Protein AF-A0A9X4M656-F1 (afdb_monomer_lite)

pLDDT: mean 87.7, std 10.56, range [46.5, 98.44]

Secondary structure (DSSP, 8-state):
-HHHHHHHHHHHHHHHHHHHHHHHHHT--TTS-SSHHHHHHHHHHHHHHH--SSS--HHHHHHHHHHHHHHHHHHHHHHHHHHHHHHHHHHHHHHHHHTT-

Organism: NCBI:txid2710754

Structure (mmCIF, N/CA/C/O backbone):
data_AF-A0A9X4M656-F1
#
_entry.id   AF-A0A9X4M656-F1
#
loop_
_atom_site.group_PDB
_atom_site.id
_atom_site.type_symbol
_atom_site.label_atom_id
_atom_site.label_alt_id
_atom_site.label_comp_id
_atom_site.label_asym_id
_atom_site.label_entity_id
_atom_site.label_seq_id
_atom_site.pdbx_PDB_ins_code
_atom_site.Cartn_x
_atom_site.Cartn_y
_atom_site.Cartn_z
_atom_site.occupancy
_atom_site.B_iso_or_equiv
_atom_site.auth_seq_id
_atom_site.auth_comp_id
_atom_site.auth_asym_id
_atom_site.auth_atom_id
_atom_site.pdbx_PDB_model_num
ATOM 1 N N . MET A 1 1 ? 18.733 -4.676 -13.528 1.00 80.88 1 MET A N 1
ATOM 2 C CA . MET A 1 1 ? 18.753 -3.848 -12.300 1.00 80.88 1 MET A CA 1
ATOM 3 C C . MET A 1 1 ? 17.477 -3.018 -12.141 1.00 80.88 1 MET A C 1
ATOM 5 O O . MET A 1 1 ? 16.755 -3.276 -11.193 1.00 80.88 1 MET A O 1
ATOM 9 N N . ALA A 1 2 ? 17.136 -2.107 -13.066 1.00 89.94 2 ALA A N 1
ATOM 10 C CA . ALA A 1 2 ? 15.936 -1.256 -12.956 1.00 89.94 2 ALA A CA 1
ATOM 11 C C . ALA A 1 2 ? 14.627 -2.041 -12.724 1.00 89.94 2 ALA A C 1
ATOM 13 O O . ALA A 1 2 ? 13.881 -1.733 -11.800 1.00 89.94 2 ALA A O 1
ATOM 14 N N . LYS A 1 3 ? 14.416 -3.133 -13.475 1.00 91.12 3 LYS A N 1
ATOM 15 C CA . LYS A 1 3 ? 13.286 -4.054 -13.265 1.00 91.12 3 LYS A CA 1
ATOM 16 C C . LYS A 1 3 ? 13.220 -4.604 -11.833 1.00 91.12 3 LYS A C 1
ATOM 18 O O . LYS A 1 3 ? 12.176 -4.539 -11.209 1.00 91.12 3 LYS A O 1
ATOM 23 N N . GLN A 1 4 ? 14.342 -5.077 -11.289 1.00 93.75 4 GLN A N 1
ATOM 24 C CA . GLN A 1 4 ? 14.393 -5.625 -9.927 1.00 93.75 4 GLN A CA 1
ATOM 25 C C . GLN A 1 4 ? 14.083 -4.563 -8.863 1.00 93.75 4 GLN A C 1
ATOM 27 O O . GLN A 1 4 ? 13.494 -4.886 -7.837 1.00 93.75 4 GLN A O 1
ATOM 32 N N . CYS A 1 5 ? 14.476 -3.305 -9.087 1.00 95.81 5 CYS A N 1
ATOM 33 C CA . CYS A 1 5 ? 14.107 -2.208 -8.194 1.00 95.81 5 CYS A CA 1
ATOM 34 C C . CYS A 1 5 ? 12.600 -1.923 -8.249 1.00 95.81 5 CYS A C 1
ATOM 36 O O . CYS A 1 5 ? 11.987 -1.798 -7.194 1.00 95.81 5 CYS A O 1
ATOM 38 N N . ALA A 1 6 ? 12.000 -1.898 -9.445 1.00 96.50 6 ALA A N 1
ATOM 39 C CA . ALA A 1 6 ? 10.552 -1.757 -9.602 1.00 96.50 6 ALA A CA 1
ATOM 40 C C . ALA A 1 6 ? 9.789 -2.912 -8.927 1.00 96.50 6 ALA A C 1
ATOM 42 O O . ALA A 1 6 ? 8.887 -2.660 -8.134 1.00 96.50 6 ALA A O 1
ATOM 43 N N . ASP A 1 7 ? 10.224 -4.160 -9.138 1.00 96.94 7 ASP A N 1
ATOM 44 C CA . ASP A 1 7 ? 9.617 -5.344 -8.516 1.00 96.94 7 ASP A CA 1
ATOM 45 C C . ASP A 1 7 ? 9.690 -5.273 -6.970 1.00 96.94 7 ASP A C 1
ATOM 47 O O . ASP A 1 7 ? 8.762 -5.674 -6.266 1.00 96.94 7 ASP A O 1
ATOM 51 N N . ARG A 1 8 ? 10.779 -4.722 -6.409 1.00 97.69 8 ARG A N 1
ATOM 52 C CA . ARG A 1 8 ? 10.911 -4.492 -4.958 1.00 97.69 8 ARG A CA 1
ATOM 53 C C . ARG A 1 8 ? 10.007 -3.371 -4.448 1.00 97.69 8 ARG A C 1
ATOM 55 O O . ARG A 1 8 ? 9.485 -3.497 -3.341 1.00 97.69 8 ARG A O 1
ATOM 62 N N . CYS A 1 9 ? 9.824 -2.297 -5.217 1.00 98.12 9 CYS A N 1
ATOM 63 C CA . CYS A 1 9 ? 8.857 -1.248 -4.890 1.00 98.12 9 CYS A CA 1
ATOM 64 C C . CYS A 1 9 ? 7.436 -1.821 -4.835 1.00 98.12 9 CYS A C 1
ATOM 66 O O . CYS A 1 9 ? 6.728 -1.568 -3.864 1.00 98.12 9 CYS A O 1
ATOM 68 N N . ASP A 1 10 ? 7.063 -2.667 -5.798 1.00 98.19 10 ASP A N 1
ATOM 69 C CA . ASP A 1 10 ? 5.753 -3.327 -5.825 1.00 98.19 10 ASP A CA 1
ATOM 70 C C . ASP A 1 10 ? 5.557 -4.242 -4.609 1.00 98.19 10 ASP A C 1
ATOM 72 O O . ASP A 1 10 ? 4.545 -4.152 -3.914 1.00 98.19 10 ASP A O 1
ATOM 76 N N . ALA A 1 11 ? 6.559 -5.063 -4.280 1.00 98.25 11 ALA A N 1
ATOM 77 C CA . ALA A 1 11 ? 6.516 -5.898 -3.080 1.00 98.25 11 ALA A CA 1
ATOM 78 C C . ALA A 1 11 ? 6.369 -5.060 -1.797 1.00 98.25 11 ALA A C 1
ATOM 80 O O . ALA A 1 11 ? 5.603 -5.416 -0.902 1.00 98.25 11 ALA A O 1
ATOM 81 N N . HIS A 1 12 ? 7.066 -3.923 -1.710 1.00 97.81 12 HIS A N 1
ATOM 82 C CA . HIS A 1 12 ? 6.954 -3.034 -0.559 1.00 97.81 12 HIS A CA 1
ATOM 83 C C . HIS A 1 12 ? 5.569 -2.379 -0.457 1.00 97.81 12 HIS A C 1
ATOM 85 O O . HIS A 1 12 ? 5.015 -2.301 0.640 1.00 97.81 12 HIS A O 1
ATOM 91 N N . VAL A 1 13 ? 4.983 -1.961 -1.585 1.00 98.44 13 VAL A N 1
ATOM 92 C CA . VAL A 1 13 ? 3.610 -1.437 -1.649 1.00 98.44 13 VAL A CA 1
ATOM 93 C C . VAL A 1 13 ? 2.609 -2.466 -1.122 1.00 98.44 13 VAL A C 1
ATOM 95 O O . VAL A 1 13 ? 1.718 -2.106 -0.352 1.00 98.44 13 VAL A O 1
ATOM 98 N N . GLU A 1 14 ? 2.762 -3.743 -1.473 1.00 98.44 14 GLU A N 1
ATOM 99 C CA . GLU A 1 14 ? 1.871 -4.794 -0.975 1.00 98.44 14 GLU A CA 1
ATOM 100 C C . GLU A 1 14 ? 1.987 -5.004 0.541 1.00 98.44 14 GLU A C 1
ATOM 102 O O . GLU A 1 14 ? 0.968 -5.159 1.216 1.00 98.44 14 GLU A O 1
ATOM 107 N N . GLU A 1 15 ? 3.190 -4.924 1.115 1.00 98.12 15 GLU A N 1
ATOM 108 C CA . GLU A 1 15 ? 3.353 -4.957 2.575 1.00 98.12 15 GLU A CA 1
ATOM 109 C C . GLU A 1 15 ? 2.708 -3.742 3.259 1.00 98.12 15 GLU A C 1
ATOM 111 O O . GLU A 1 15 ? 2.002 -3.887 4.259 1.00 98.12 15 GLU A O 1
ATOM 116 N N . LEU A 1 16 ? 2.860 -2.542 2.691 1.00 97.94 16 LEU A N 1
ATOM 117 C CA . LEU A 1 16 ? 2.213 -1.338 3.221 1.00 97.94 16 LEU A CA 1
ATOM 118 C C . LEU A 1 16 ? 0.680 -1.431 3.156 1.00 97.94 16 LEU A C 1
ATOM 120 O O . LEU A 1 16 ? 0.004 -1.039 4.106 1.00 97.94 16 LEU A O 1
ATOM 124 N N . LYS A 1 17 ? 0.117 -2.010 2.089 1.00 97.75 17 LYS A N 1
ATOM 125 C CA . LYS A 1 17 ? -1.330 -2.271 1.976 1.00 97.75 17 LYS A CA 1
ATOM 126 C C . LYS A 1 17 ? -1.828 -3.283 3.010 1.00 97.75 17 LYS A C 1
ATOM 128 O O . LYS A 1 17 ? -2.957 -3.162 3.483 1.00 97.75 17 LYS A O 1
ATOM 133 N N . LYS A 1 18 ? -1.021 -4.281 3.387 1.00 97.50 18 LYS A N 1
ATOM 134 C CA . LYS A 1 18 ? -1.376 -5.202 4.484 1.00 97.50 18 LYS A CA 1
ATOM 135 C C . LYS A 1 18 ? -1.462 -4.456 5.814 1.00 97.50 18 LYS A C 1
ATOM 137 O O . LYS A 1 18 ? -2.454 -4.611 6.525 1.00 97.50 18 LYS A O 1
ATOM 142 N N . LEU A 1 19 ? -0.478 -3.606 6.109 1.00 95.19 19 LEU A N 1
ATOM 143 C CA . LEU A 1 19 ? -0.491 -2.756 7.304 1.00 95.19 19 LEU A CA 1
ATOM 144 C C . LEU A 1 19 ? -1.672 -1.777 7.292 1.00 95.19 19 LEU A C 1
ATOM 146 O O . LEU A 1 19 ? -2.300 -1.572 8.325 1.00 95.19 19 LEU A O 1
ATOM 150 N N . GLN A 1 20 ? -2.022 -1.228 6.126 1.00 94.94 20 GLN A N 1
ATOM 151 C CA . GLN A 1 20 ? -3.177 -0.341 5.961 1.00 94.94 20 GLN A CA 1
ATOM 152 C C . GLN A 1 20 ? -4.473 -1.030 6.399 1.00 94.94 20 GLN A C 1
ATOM 154 O O . GLN A 1 20 ? -5.202 -0.495 7.229 1.00 94.94 20 GLN A O 1
ATOM 159 N N . LYS A 1 21 ? -4.712 -2.258 5.929 1.00 94.25 21 LYS A N 1
ATOM 160 C CA . LYS A 1 21 ? -5.884 -3.054 6.329 1.00 94.25 21 LYS A CA 1
ATOM 161 C C . LYS A 1 21 ? -5.902 -3.351 7.829 1.00 94.25 21 LYS A C 1
ATOM 163 O O . LYS A 1 21 ? -6.960 -3.347 8.447 1.00 94.25 21 LYS A O 1
ATOM 168 N N . GLN A 1 22 ? -4.743 -3.608 8.435 1.00 91.81 22 GLN A N 1
ATOM 169 C CA . GLN A 1 22 ? -4.648 -3.816 9.883 1.00 91.81 22 GLN A CA 1
ATOM 170 C C . GLN A 1 22 ? -4.944 -2.529 10.665 1.00 91.81 22 GLN A C 1
ATOM 172 O O . GLN A 1 22 ? -5.644 -2.580 11.673 1.00 91.81 22 GLN A O 1
ATOM 177 N N . ALA A 1 23 ? -4.473 -1.375 10.186 1.00 90.50 23 ALA A N 1
ATOM 178 C CA . ALA A 1 23 ? -4.778 -0.077 10.783 1.00 90.50 23 ALA A CA 1
ATOM 179 C C . ALA A 1 23 ? -6.281 0.244 10.719 1.00 90.50 23 ALA A C 1
ATOM 181 O O . ALA A 1 23 ? -6.852 0.715 11.698 1.00 90.50 23 ALA A O 1
ATOM 182 N N . GLU A 1 24 ? -6.955 -0.094 9.618 1.00 90.12 24 GLU A N 1
ATOM 183 C CA . GLU A 1 24 ? -8.414 0.045 9.504 1.00 90.12 24 GLU A CA 1
ATOM 184 C C . GLU A 1 24 ? -9.165 -0.783 10.559 1.00 90.12 24 GLU A C 1
ATOM 186 O O . GLU A 1 24 ? -10.173 -0.329 11.101 1.00 90.12 24 GLU A O 1
ATOM 191 N N . LEU A 1 25 ? -8.664 -1.977 10.899 1.00 87.50 25 LEU A N 1
ATOM 192 C CA . LEU A 1 25 ? -9.249 -2.811 11.955 1.00 87.50 25 LEU A CA 1
ATOM 193 C C . LEU A 1 25 ? -9.067 -2.202 13.349 1.00 87.50 25 LEU A C 1
ATOM 195 O O . LEU A 1 25 ? -9.977 -2.309 14.166 1.00 87.50 25 LEU A O 1
ATOM 199 N N . LEU A 1 26 ? -7.946 -1.524 13.612 1.00 85.25 26 LEU A N 1
ATOM 200 C CA . LEU A 1 26 ? -7.719 -0.802 14.873 1.00 85.25 26 LEU A CA 1
ATOM 201 C C . LEU A 1 26 ? -8.672 0.392 15.052 1.00 85.25 26 LEU A C 1
ATOM 203 O O . LEU A 1 26 ? -8.888 0.844 16.173 1.00 85.25 26 LEU A O 1
ATOM 207 N N . GLY A 1 27 ? -9.273 0.883 13.964 1.00 82.69 27 GLY A N 1
ATOM 208 C CA . GLY A 1 27 ? -10.347 1.875 14.010 1.00 82.69 27 GLY A CA 1
ATOM 209 C C . GLY A 1 27 ? -11.672 1.350 14.573 1.00 82.69 27 GLY A C 1
ATOM 210 O O . GLY A 1 27 ? -12.562 2.147 14.878 1.00 82.69 27 GLY A O 1
ATOM 211 N N . ARG A 1 28 ? -11.830 0.027 14.713 1.00 83.31 28 ARG A N 1
ATOM 212 C CA . ARG A 1 28 ? -13.047 -0.592 15.246 1.00 83.31 28 ARG A CA 1
ATOM 213 C C . ARG A 1 28 ? -12.993 -0.644 16.769 1.00 83.31 28 ARG A C 1
ATOM 215 O O . ARG A 1 28 ? -12.118 -1.273 17.354 1.00 83.31 28 ARG A O 1
ATOM 222 N N . THR A 1 29 ? -13.945 0.017 17.419 1.00 78.44 29 THR A N 1
ATOM 223 C CA . THR A 1 29 ? -13.997 0.145 18.884 1.00 78.44 29 THR A CA 1
ATOM 224 C C . THR A 1 29 ? -14.865 -0.916 19.565 1.00 78.44 29 THR A C 1
ATOM 226 O O . THR A 1 29 ? -14.843 -1.032 20.788 1.00 78.44 29 THR A O 1
ATOM 229 N N . ASP A 1 30 ? -15.603 -1.714 18.793 1.00 77.69 30 ASP A N 1
ATOM 230 C CA . ASP A 1 30 ? -16.542 -2.743 19.258 1.00 77.69 30 ASP A CA 1
ATOM 231 C C . ASP A 1 30 ? -15.860 -3.954 19.923 1.00 77.69 30 ASP A C 1
ATOM 233 O O . ASP A 1 30 ? -16.470 -4.623 20.756 1.00 77.69 30 ASP A O 1
ATOM 237 N N . GLY A 1 31 ? -14.584 -4.209 19.620 1.00 80.19 31 GLY A N 1
ATOM 238 C CA . GLY A 1 31 ? -13.824 -5.348 20.151 1.00 80.19 31 GLY A CA 1
ATOM 239 C C . GLY A 1 31 ? -13.196 -5.165 21.540 1.00 80.19 31 GLY A C 1
ATOM 240 O O . GLY A 1 31 ? -12.661 -6.129 22.083 1.00 80.19 31 GLY A O 1
ATOM 241 N N . TYR A 1 32 ? -13.227 -3.964 22.129 1.00 83.50 32 TYR A N 1
ATOM 242 C CA . TYR A 1 32 ? -12.495 -3.681 23.376 1.00 83.50 32 TYR A CA 1
ATOM 243 C C . TYR A 1 32 ? -13.264 -4.065 24.652 1.00 83.50 32 TYR A C 1
ATOM 245 O O . TYR A 1 32 ? -12.649 -4.263 25.700 1.00 83.50 32 TYR A O 1
ATOM 253 N N . GLY A 1 33 ? -14.590 -4.214 24.575 1.00 86.31 33 GLY A N 1
ATOM 254 C CA . GLY A 1 33 ? -15.466 -4.492 25.718 1.00 86.31 33 GLY A CA 1
ATOM 255 C C . GLY A 1 33 ? -16.141 -3.241 26.294 1.00 86.31 33 GLY A C 1
ATOM 256 O O . GLY A 1 33 ? -16.009 -2.140 25.767 1.00 86.31 33 GLY A O 1
ATOM 257 N N . THR A 1 34 ? -16.903 -3.414 27.377 1.00 90.88 34 THR A N 1
ATOM 258 C CA . THR A 1 34 ? -17.836 -2.391 27.897 1.00 90.88 34 THR A CA 1
ATOM 259 C C . THR A 1 34 ? -17.354 -1.663 29.153 1.00 90.88 34 THR A C 1
ATOM 261 O O . THR A 1 34 ? -18.036 -0.768 29.649 1.00 90.88 34 THR A O 1
ATOM 264 N N . LEU A 1 35 ? -16.185 -2.025 29.689 1.00 94.12 35 LEU A N 1
ATOM 265 C CA . LEU A 1 35 ? -15.602 -1.312 30.825 1.00 94.12 35 LEU A CA 1
ATOM 266 C C . LEU A 1 35 ? -15.183 0.110 30.402 1.00 94.12 35 LEU A C 1
ATOM 268 O O . LEU A 1 35 ? -14.656 0.280 29.301 1.00 94.12 35 LEU A O 1
ATOM 272 N N . PRO A 1 36 ? -15.303 1.130 31.274 1.00 91.00 36 PRO A N 1
ATOM 273 C CA . PRO A 1 36 ? -14.908 2.499 30.932 1.00 91.00 36 PRO A CA 1
ATOM 274 C C . PRO A 1 36 ? -13.455 2.626 30.448 1.00 91.00 36 PRO A C 1
ATOM 276 O O . PRO A 1 36 ? -13.169 3.396 29.534 1.00 91.00 36 PRO A O 1
ATOM 279 N N . SER A 1 37 ? -12.535 1.850 31.026 1.00 91.81 37 SER A N 1
ATOM 280 C CA . SER A 1 37 ? -11.130 1.798 30.605 1.00 91.81 37 SER A CA 1
ATOM 281 C C . SER A 1 37 ? -10.947 1.160 29.226 1.00 91.81 37 SER A C 1
ATOM 283 O O . SER A 1 37 ? -10.135 1.633 28.435 1.00 91.81 37 SER A O 1
ATOM 285 N N . ALA A 1 38 ? -11.723 0.121 28.914 1.00 89.50 38 ALA A N 1
ATOM 286 C CA . ALA A 1 38 ? -11.722 -0.522 27.606 1.00 89.50 38 ALA A CA 1
ATOM 287 C C . ALA A 1 38 ? -12.237 0.419 26.509 1.00 89.50 38 ALA A C 1
ATOM 289 O O . ALA A 1 38 ? -11.619 0.529 25.453 1.00 89.50 38 ALA A O 1
ATOM 290 N N . MET A 1 39 ? -13.312 1.161 26.782 1.00 90.50 39 MET A N 1
ATOM 291 C CA . MET A 1 39 ? -13.842 2.167 25.855 1.00 90.50 39 MET A CA 1
ATOM 292 C C . MET A 1 39 ? -12.830 3.290 25.591 1.00 90.50 39 MET A C 1
ATOM 294 O O . MET A 1 39 ? -12.624 3.675 24.442 1.00 90.50 39 MET A O 1
ATOM 298 N N . GLN A 1 40 ? -12.153 3.782 26.637 1.00 91.38 40 GLN A N 1
ATOM 299 C CA . GLN A 1 40 ? -11.087 4.782 26.494 1.00 91.38 40 GLN A CA 1
ATOM 300 C C . GLN A 1 40 ? -9.910 4.256 25.667 1.00 91.38 40 GLN A C 1
ATOM 302 O O . GLN A 1 40 ? -9.352 4.985 24.846 1.00 91.38 40 GLN A O 1
ATOM 307 N N . LEU A 1 41 ? -9.538 2.988 25.862 1.00 89.06 41 LEU A N 1
ATOM 308 C CA . LEU A 1 41 ? -8.492 2.347 25.076 1.00 89.06 41 LEU A CA 1
ATOM 309 C C . LEU A 1 41 ? -8.891 2.251 23.599 1.00 89.06 41 LEU A C 1
ATOM 311 O O . LEU A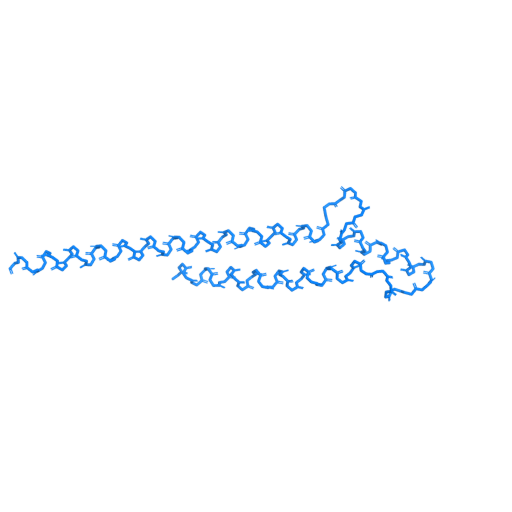 1 41 ? -8.101 2.636 22.739 1.00 89.06 41 LEU A O 1
ATOM 315 N N . GLY A 1 42 ? -10.116 1.804 23.313 1.00 88.94 42 GLY A N 1
ATOM 316 C CA . GLY A 1 42 ? -10.646 1.726 21.953 1.00 88.94 42 GLY A CA 1
ATOM 317 C C . GLY A 1 42 ? -10.656 3.084 21.251 1.00 88.94 42 GLY A C 1
ATOM 318 O O . GLY A 1 42 ? -10.184 3.195 20.123 1.00 88.94 42 GLY A O 1
ATOM 319 N N . GLU A 1 43 ? -11.101 4.139 21.934 1.00 89.00 43 GLU A N 1
ATOM 320 C CA . GLU A 1 43 ? -11.091 5.494 21.373 1.00 89.00 43 GLU A CA 1
ATOM 321 C C . GLU A 1 43 ? -9.664 5.989 21.089 1.00 89.00 43 GLU A C 1
ATOM 323 O O . GLU A 1 43 ? -9.404 6.560 20.030 1.00 89.00 43 GLU A O 1
ATOM 328 N N . LYS A 1 44 ? -8.700 5.699 21.973 1.00 88.25 44 LYS A N 1
ATOM 329 C CA . LYS A 1 44 ? -7.291 6.045 21.741 1.00 88.25 44 LYS A CA 1
ATOM 330 C C . LYS A 1 44 ? -6.714 5.325 20.518 1.00 88.25 44 LYS A C 1
ATOM 332 O O . LYS A 1 44 ? -6.019 5.950 19.717 1.00 88.25 44 LYS A O 1
ATOM 337 N N . PHE A 1 45 ? -6.986 4.029 20.363 1.00 88.94 45 PHE A N 1
ATOM 338 C CA . PHE A 1 45 ? -6.535 3.269 19.192 1.00 88.94 45 PHE A CA 1
ATOM 339 C C . PHE A 1 45 ? -7.174 3.776 17.906 1.00 88.94 45 PHE A C 1
ATOM 341 O O . PHE A 1 45 ? -6.462 3.977 16.926 1.00 88.94 45 PHE A O 1
ATOM 348 N N . LYS A 1 46 ? -8.474 4.070 17.930 1.00 88.44 46 LYS A N 1
ATOM 349 C CA . LYS A 1 46 ? -9.178 4.673 16.802 1.00 88.44 46 LYS A CA 1
ATOM 350 C C . LYS A 1 46 ? -8.541 5.998 16.382 1.00 88.44 46 LYS A C 1
ATOM 352 O O . LYS A 1 46 ? -8.209 6.156 15.211 1.00 88.44 46 LYS A O 1
ATOM 357 N N . GLN A 1 47 ? -8.286 6.902 17.328 1.00 88.81 47 GLN A N 1
ATOM 358 C CA . GLN A 1 47 ? -7.656 8.195 17.039 1.00 88.81 47 GLN A CA 1
ATOM 359 C C . GLN A 1 47 ? -6.265 8.053 16.412 1.00 88.81 47 GLN A C 1
ATOM 361 O O . GLN A 1 47 ? -5.950 8.761 15.460 1.00 88.81 47 GLN A O 1
ATOM 366 N N . LEU A 1 48 ? -5.440 7.133 16.919 1.00 88.75 48 LEU A N 1
ATOM 367 C CA . LEU A 1 48 ? -4.097 6.893 16.384 1.00 88.75 48 LEU A CA 1
ATOM 368 C C . LEU A 1 48 ? -4.118 6.189 15.020 1.00 88.75 48 LEU A C 1
ATOM 370 O O . LEU A 1 48 ? -3.256 6.447 14.179 1.00 88.75 48 LEU A O 1
ATOM 374 N N . ALA A 1 49 ? -5.070 5.279 14.812 1.00 87.31 49 ALA A N 1
ATOM 375 C CA . ALA A 1 49 ? -5.099 4.410 13.645 1.00 87.31 49 ALA A CA 1
ATOM 376 C C . ALA A 1 49 ? -5.800 5.037 12.439 1.00 87.31 49 ALA A C 1
ATOM 378 O O . ALA A 1 49 ? -5.272 4.946 11.336 1.00 87.31 49 ALA A O 1
ATOM 379 N N . VAL A 1 50 ? -6.972 5.645 12.642 1.00 85.88 50 VAL A N 1
ATOM 380 C CA . VAL A 1 50 ? -7.849 6.153 11.569 1.00 85.88 50 VAL A CA 1
ATOM 381 C C . VAL A 1 50 ? -8.189 7.639 11.714 1.00 85.88 50 VAL A C 1
ATOM 383 O O . VAL A 1 50 ? -8.942 8.181 10.907 1.00 85.88 50 VAL A O 1
ATOM 386 N N . GLY A 1 51 ? -7.646 8.301 12.737 1.00 82.19 51 GLY A N 1
ATOM 387 C CA . GLY A 1 51 ? -7.892 9.712 13.012 1.00 82.19 51 GLY A CA 1
ATOM 388 C C . GLY A 1 51 ? -9.147 9.967 13.852 1.00 82.19 51 GLY A C 1
ATOM 389 O O . GLY A 1 51 ? -9.766 9.061 14.410 1.00 82.19 51 GLY A O 1
ATOM 390 N N . GLY A 1 52 ? -9.501 11.247 13.983 1.00 67.44 52 GLY A N 1
ATOM 391 C CA . GLY A 1 52 ? -10.538 11.733 14.908 1.00 67.44 52 GLY A CA 1
ATOM 392 C C . GLY A 1 52 ? -10.112 12.941 15.753 1.00 67.44 52 GLY A C 1
ATOM 393 O O . GLY A 1 52 ? -10.907 13.445 16.539 1.00 67.44 52 GLY A O 1
ATOM 394 N N . GLY A 1 53 ? -8.879 13.428 15.574 1.00 62.09 53 GLY A N 1
ATOM 395 C CA . GLY A 1 53 ? -8.340 14.639 16.201 1.00 62.09 53 GLY A CA 1
ATOM 396 C C . GLY A 1 53 ? -7.402 15.406 15.257 1.00 62.09 53 GLY A C 1
ATOM 397 O O . GLY A 1 53 ? -7.345 15.117 14.068 1.00 62.09 53 GLY A O 1
ATOM 398 N N . SER A 1 54 ? -6.640 16.373 15.779 1.00 59.78 54 SER A N 1
ATOM 399 C CA . SER A 1 54 ? -5.769 17.268 14.986 1.00 59.78 54 SER A CA 1
ATOM 400 C C . SER A 1 54 ? -4.429 16.649 14.533 1.00 59.78 54 SER A C 1
ATOM 402 O O . SER A 1 54 ? -3.524 17.383 14.134 1.00 59.78 54 SER A O 1
ATOM 404 N N . TYR A 1 55 ? -4.265 15.327 14.631 1.00 68.50 55 TYR A N 1
ATOM 405 C CA . TYR A 1 55 ? -2.993 14.638 14.396 1.00 68.50 55 TYR A CA 1
ATOM 406 C C . TYR A 1 55 ? -3.030 13.790 13.129 1.00 68.50 55 TYR A C 1
ATOM 408 O O . TYR A 1 55 ? -4.052 13.203 12.786 1.00 68.50 55 TYR A O 1
ATOM 416 N N . TYR A 1 56 ? -1.876 13.713 12.472 1.00 82.56 56 TYR A N 1
ATOM 417 C CA . TYR A 1 56 ? -1.642 12.844 11.329 1.00 82.56 56 TYR A CA 1
ATOM 418 C C . TYR A 1 56 ? -1.631 11.379 11.780 1.00 82.56 56 TYR A C 1
ATOM 420 O O . TYR A 1 56 ? -0.762 10.961 12.549 1.00 82.56 56 TYR A O 1
ATOM 428 N N . ASP A 1 57 ? -2.638 10.630 11.344 1.00 90.62 57 ASP A N 1
ATOM 429 C CA . ASP A 1 57 ? -2.900 9.260 11.769 1.00 90.62 57 ASP A CA 1
ATOM 430 C C . ASP A 1 57 ? -2.109 8.221 10.955 1.00 90.62 57 ASP A C 1
ATOM 432 O O . ASP A 1 57 ? -1.544 8.500 9.890 1.00 90.62 57 ASP A O 1
ATOM 436 N N . LEU A 1 58 ? -2.074 6.989 11.466 1.00 91.38 58 LEU A N 1
ATOM 437 C CA . LEU A 1 58 ? -1.368 5.879 10.831 1.00 91.38 58 LEU A CA 1
ATOM 438 C C . LEU A 1 58 ? -1.893 5.574 9.419 1.00 91.38 58 LEU A C 1
ATOM 440 O O . LEU A 1 58 ? -1.095 5.260 8.534 1.00 91.38 58 LEU A O 1
ATOM 444 N N . LEU A 1 59 ? -3.204 5.662 9.182 1.00 92.56 59 LEU A N 1
ATOM 445 C CA . LEU A 1 59 ? -3.797 5.370 7.877 1.00 92.56 59 LEU A CA 1
ATOM 446 C C . LEU A 1 59 ? -3.380 6.411 6.836 1.00 92.56 59 LEU A C 1
ATOM 448 O O . LEU A 1 59 ? -3.025 6.046 5.712 1.00 92.56 59 LEU A O 1
ATOM 452 N N . SER A 1 60 ? -3.367 7.687 7.220 1.00 93.12 60 SER A N 1
ATOM 453 C CA . SER A 1 60 ? -2.826 8.778 6.405 1.00 93.12 60 SER A CA 1
ATOM 454 C C . SER A 1 60 ? -1.338 8.563 6.104 1.00 93.12 60 SER A C 1
ATOM 456 O O . SER A 1 60 ? -0.942 8.611 4.939 1.00 93.12 60 SER A O 1
ATOM 458 N N . ASN A 1 61 ? -0.530 8.177 7.102 1.00 94.38 61 ASN A N 1
ATOM 459 C CA . ASN A 1 61 ? 0.880 7.837 6.880 1.00 94.38 61 ASN A CA 1
ATOM 460 C C . ASN A 1 61 ? 1.090 6.696 5.887 1.00 94.38 61 ASN A C 1
ATOM 462 O O . ASN A 1 61 ? 1.946 6.780 5.004 1.00 94.38 61 ASN A O 1
ATOM 466 N N . LEU A 1 62 ? 0.317 5.623 6.025 1.00 95.88 62 LEU A N 1
ATOM 467 C CA . LEU A 1 62 ? 0.428 4.467 5.147 1.00 95.88 62 LEU A CA 1
ATOM 468 C C . LEU A 1 62 ? 0.026 4.818 3.712 1.00 95.88 62 LEU A C 1
ATOM 470 O O . LEU A 1 62 ? 0.706 4.380 2.786 1.00 95.88 62 LEU A O 1
ATOM 474 N N . ARG A 1 63 ? -1.008 5.647 3.511 1.00 95.38 63 ARG A N 1
ATOM 475 C CA . ARG A 1 63 ? -1.400 6.133 2.175 1.00 95.38 63 ARG A CA 1
ATOM 476 C C . ARG A 1 63 ? -0.281 6.917 1.501 1.00 95.38 63 ARG A C 1
ATOM 478 O O . ARG A 1 63 ? 0.061 6.602 0.363 1.00 95.38 63 ARG A O 1
ATOM 485 N N . ASP A 1 64 ? 0.325 7.867 2.206 1.00 96.56 64 ASP A N 1
ATOM 486 C CA . ASP A 1 64 ? 1.396 8.690 1.637 1.00 96.56 64 ASP A CA 1
ATOM 487 C C . ASP A 1 64 ? 2.622 7.841 1.294 1.00 96.56 64 ASP A C 1
ATOM 489 O O . ASP A 1 64 ? 3.211 7.969 0.221 1.00 96.56 64 ASP A O 1
ATOM 493 N N . ARG A 1 65 ? 2.974 6.887 2.161 1.00 95.75 65 ARG A N 1
ATOM 494 C CA . ARG A 1 65 ? 4.086 5.964 1.899 1.00 95.75 65 ARG A CA 1
ATOM 495 C C . ARG A 1 65 ? 3.810 5.025 0.728 1.00 95.75 65 ARG A C 1
ATOM 497 O O . ARG A 1 65 ? 4.732 4.742 -0.033 1.00 95.75 65 ARG A O 1
ATOM 504 N N . ILE A 1 66 ? 2.569 4.560 0.560 1.00 98.31 66 ILE A N 1
ATOM 505 C CA . ILE A 1 66 ? 2.158 3.789 -0.622 1.00 98.31 66 ILE A CA 1
ATOM 506 C C . ILE A 1 66 ? 2.319 4.641 -1.884 1.00 98.31 66 ILE A C 1
ATOM 508 O O . ILE A 1 66 ? 2.863 4.146 -2.871 1.00 98.31 66 ILE A O 1
ATOM 512 N N . ALA A 1 67 ? 1.893 5.907 -1.853 1.00 98.12 67 ALA A N 1
ATOM 513 C CA . ALA A 1 67 ? 2.023 6.814 -2.990 1.00 98.12 67 ALA A CA 1
ATOM 514 C C . ALA A 1 67 ? 3.495 7.008 -3.389 1.00 98.12 67 ALA A C 1
ATOM 516 O O . ALA A 1 67 ? 3.849 6.775 -4.543 1.00 98.12 67 ALA A O 1
ATOM 517 N N . VAL A 1 68 ? 4.367 7.311 -2.421 1.00 98.31 68 VAL A N 1
ATOM 518 C CA . VAL A 1 68 ? 5.811 7.476 -2.662 1.00 98.31 68 VAL A CA 1
ATOM 519 C C . VAL A 1 68 ? 6.444 6.192 -3.206 1.00 98.31 68 VAL A C 1
ATOM 521 O O . VAL A 1 68 ? 7.180 6.234 -4.189 1.00 98.31 68 VAL A O 1
ATOM 524 N N . ALA A 1 69 ? 6.156 5.031 -2.610 1.00 97.94 69 ALA A N 1
ATOM 525 C CA . ALA A 1 69 ? 6.720 3.761 -3.071 1.00 97.94 69 ALA A CA 1
ATOM 5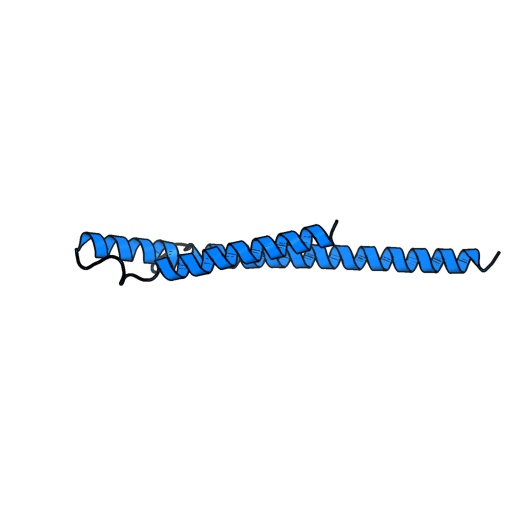26 C C . ALA A 1 69 ? 6.243 3.389 -4.488 1.00 97.94 69 ALA A C 1
ATOM 528 O O . ALA A 1 69 ? 7.018 2.841 -5.275 1.00 97.94 69 ALA A O 1
ATOM 529 N N . THR A 1 70 ? 4.997 3.731 -4.826 1.00 98.25 70 THR A N 1
ATOM 530 C CA . THR A 1 70 ? 4.441 3.560 -6.175 1.00 98.25 70 THR A CA 1
ATOM 531 C C . THR A 1 70 ? 5.165 4.458 -7.179 1.00 98.25 70 THR A C 1
ATOM 533 O O . THR A 1 70 ? 5.633 3.969 -8.207 1.00 98.25 70 THR A O 1
ATOM 536 N N . GLU A 1 71 ? 5.346 5.741 -6.850 1.00 98.25 71 GLU A N 1
ATOM 537 C CA . GLU A 1 71 ? 6.074 6.696 -7.694 1.00 98.25 71 GLU A CA 1
ATOM 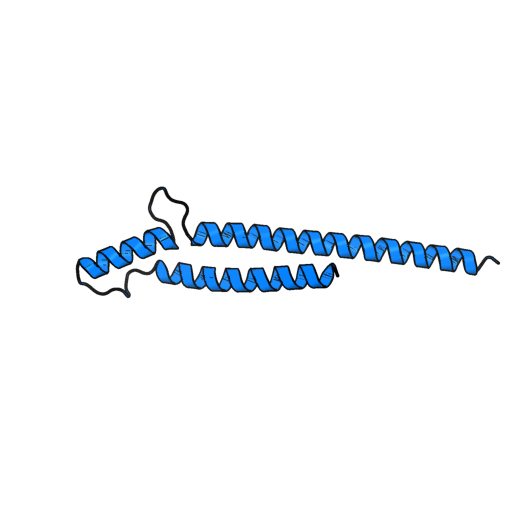538 C C . GLU A 1 71 ? 7.522 6.248 -7.937 1.00 98.25 71 GLU A C 1
ATOM 540 O O . GLU A 1 71 ? 8.005 6.266 -9.071 1.00 98.25 71 GLU A O 1
ATOM 545 N N . MET A 1 72 ? 8.208 5.768 -6.896 1.00 97.44 72 MET A N 1
ATOM 546 C CA . MET A 1 72 ? 9.553 5.204 -7.032 1.00 97.44 72 MET A CA 1
ATOM 547 C C . MET A 1 72 ? 9.582 4.024 -8.014 1.00 97.44 72 MET A C 1
ATOM 549 O O . MET A 1 72 ? 10.476 3.950 -8.860 1.00 97.44 72 MET A O 1
ATOM 553 N N . GLY A 1 73 ? 8.598 3.122 -7.937 1.00 97.50 73 GLY A N 1
ATOM 554 C CA . GLY A 1 73 ? 8.456 2.007 -8.875 1.00 97.50 73 GLY A CA 1
ATOM 555 C C . GLY A 1 73 ? 8.309 2.482 -10.322 1.00 97.50 73 GLY A C 1
ATOM 556 O O . GLY A 1 73 ? 9.014 1.995 -11.210 1.00 97.50 73 GLY A O 1
ATOM 557 N N . ASP A 1 74 ? 7.470 3.491 -10.558 1.00 97.62 74 ASP A N 1
ATOM 558 C CA . ASP A 1 74 ? 7.272 4.086 -11.884 1.00 97.62 74 ASP A CA 1
ATOM 559 C C . ASP A 1 74 ? 8.536 4.752 -12.431 1.00 97.62 74 ASP A C 1
ATOM 561 O O . ASP A 1 74 ? 8.841 4.629 -13.621 1.00 97.62 74 ASP A O 1
ATOM 565 N N . VAL A 1 75 ? 9.310 5.423 -11.576 1.00 97.50 75 VAL A N 1
ATOM 566 C CA . VAL A 1 75 ? 10.608 5.995 -11.957 1.00 97.50 75 VAL A CA 1
ATOM 567 C C . VAL A 1 75 ? 11.571 4.895 -12.404 1.00 97.50 75 VAL A C 1
ATOM 569 O O . VAL A 1 75 ? 12.188 5.024 -13.463 1.00 97.50 75 VAL A O 1
ATOM 572 N N . PHE A 1 76 ? 11.671 3.784 -11.667 1.00 96.62 76 PHE A N 1
ATOM 573 C CA . PHE A 1 76 ? 12.532 2.667 -12.067 1.00 96.62 76 PHE A CA 1
ATOM 574 C C . PHE A 1 76 ? 12.100 2.024 -13.388 1.00 96.62 76 PHE A C 1
ATOM 576 O O . PHE A 1 76 ? 12.964 1.695 -14.203 1.00 96.62 76 PHE A O 1
ATOM 583 N N . ARG A 1 77 ? 10.792 1.891 -13.642 1.00 95.94 77 ARG A N 1
ATOM 584 C CA . ARG A 1 77 ? 10.277 1.407 -14.936 1.00 95.94 77 ARG A CA 1
ATOM 585 C C . ARG A 1 77 ? 10.680 2.340 -16.075 1.00 95.94 77 ARG A C 1
ATOM 587 O O . ARG A 1 77 ? 11.323 1.891 -17.018 1.00 95.94 77 ARG A O 1
ATOM 594 N N . LYS A 1 78 ? 10.430 3.647 -15.928 1.00 95.25 78 LYS A N 1
ATOM 595 C CA . LYS A 1 78 ? 10.822 4.668 -16.919 1.00 95.25 78 LYS A CA 1
ATOM 596 C C . LYS A 1 78 ? 12.322 4.651 -17.209 1.00 95.25 78 LYS A C 1
ATOM 598 O O . LYS A 1 78 ? 12.728 4.828 -18.354 1.00 95.25 78 LYS A O 1
ATOM 603 N N . ILE A 1 79 ? 13.149 4.451 -16.182 1.00 92.88 79 ILE A N 1
ATOM 604 C CA . ILE A 1 79 ? 14.598 4.299 -16.346 1.00 92.88 79 ILE A CA 1
ATOM 605 C C . ILE A 1 79 ? 14.908 3.045 -17.173 1.00 92.88 79 ILE A C 1
ATOM 607 O O . ILE A 1 79 ? 15.660 3.129 -18.141 1.00 92.88 79 ILE A O 1
ATOM 611 N N . GLY A 1 80 ? 14.318 1.899 -16.820 1.00 91.31 80 GLY A N 1
ATOM 612 C CA . GLY A 1 80 ? 14.505 0.641 -17.545 1.00 91.31 80 GLY A CA 1
ATOM 613 C C . GLY A 1 80 ? 14.137 0.742 -19.026 1.00 91.31 80 GLY A C 1
ATOM 614 O O . GLY A 1 80 ? 14.927 0.329 -19.873 1.00 91.31 80 GLY A O 1
ATOM 615 N N . ASP A 1 81 ? 12.994 1.354 -19.337 1.00 90.69 81 ASP A N 1
ATOM 616 C CA . ASP A 1 81 ? 12.511 1.519 -20.712 1.00 90.69 81 ASP A CA 1
ATOM 617 C C . ASP A 1 81 ? 13.454 2.389 -21.5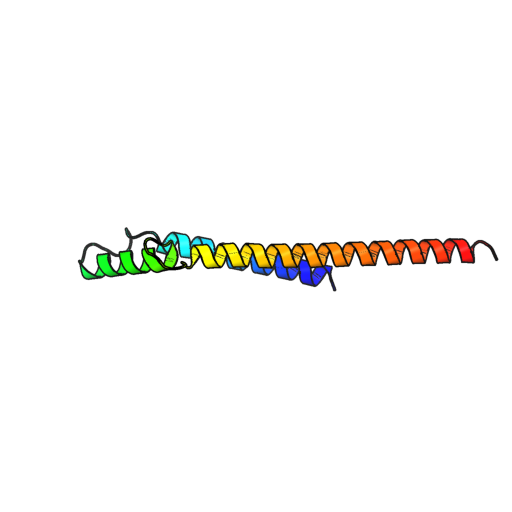49 1.00 90.69 81 ASP A C 1
ATOM 619 O O . ASP A 1 81 ? 13.789 2.037 -22.680 1.00 90.69 81 ASP A O 1
ATOM 623 N N . ARG A 1 82 ? 13.940 3.502 -20.981 1.00 89.25 82 ARG A N 1
ATOM 624 C CA . ARG A 1 82 ? 14.898 4.389 -21.660 1.00 89.25 82 ARG A CA 1
ATOM 625 C C . ARG A 1 82 ? 16.210 3.680 -21.980 1.00 89.25 82 ARG A C 1
ATOM 627 O O . ARG A 1 82 ? 16.722 3.834 -23.085 1.00 89.25 82 ARG A O 1
ATOM 634 N N . TYR A 1 83 ? 16.740 2.896 -21.041 1.00 82.31 83 TYR A N 1
ATOM 635 C CA . TYR A 1 83 ? 17.965 2.132 -21.281 1.00 82.31 83 TYR A CA 1
ATOM 636 C C . TYR A 1 83 ? 17.765 1.044 -22.344 1.00 82.31 83 TYR A C 1
ATOM 638 O O . TYR A 1 83 ? 18.598 0.920 -23.238 1.00 82.31 83 TYR A O 1
ATOM 646 N N . GLY A 1 84 ? 16.645 0.313 -22.310 1.00 81.69 84 GLY A N 1
ATOM 647 C CA . GLY A 1 84 ? 16.340 -0.704 -23.322 1.00 81.69 84 GLY A CA 1
ATOM 648 C C . GLY A 1 84 ? 16.184 -0.128 -24.735 1.00 81.69 84 GLY A C 1
ATOM 649 O O . GLY A 1 84 ? 16.666 -0.719 -25.701 1.00 81.69 84 GLY A O 1
ATOM 650 N N . GLN A 1 85 ? 15.563 1.050 -24.865 1.00 80.12 85 GLN A N 1
ATOM 651 C CA . GLN A 1 85 ? 15.459 1.750 -26.151 1.00 80.12 85 GLN A CA 1
ATOM 652 C C . GLN A 1 85 ? 16.834 2.178 -26.680 1.00 80.12 85 GLN A C 1
ATOM 654 O O . GLN A 1 85 ? 17.156 1.887 -27.831 1.00 80.12 85 GLN A O 1
ATOM 659 N N . ALA A 1 86 ? 17.669 2.789 -25.833 1.00 79.31 86 ALA A N 1
ATOM 660 C CA . ALA A 1 86 ? 19.011 3.230 -26.217 1.00 79.31 86 ALA A CA 1
ATOM 661 C C . ALA A 1 86 ? 19.917 2.065 -26.666 1.00 79.31 86 ALA A C 1
ATOM 663 O O . ALA A 1 86 ? 20.657 2.190 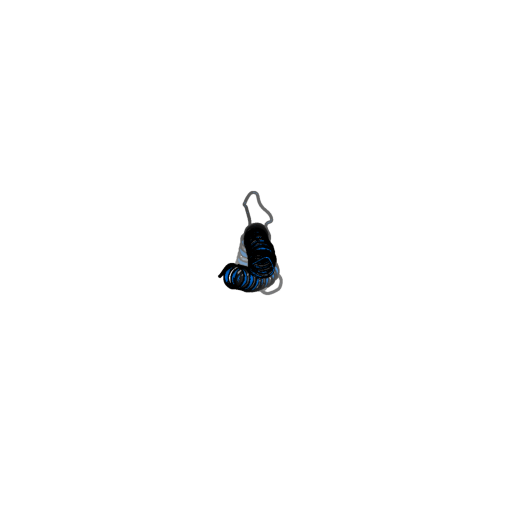-27.647 1.00 79.31 86 ALA A O 1
ATOM 664 N N . GLU A 1 87 ? 19.847 0.912 -25.993 1.00 75.19 87 GLU A N 1
ATOM 665 C CA . GLU A 1 87 ? 20.558 -0.299 -26.425 1.00 75.19 87 GLU A CA 1
ATOM 666 C C . GLU A 1 87 ? 20.032 -0.824 -27.767 1.00 75.19 87 GLU A C 1
ATOM 668 O O . GLU A 1 87 ? 20.823 -1.180 -28.643 1.00 75.19 87 GLU A O 1
ATOM 673 N N . GLY A 1 88 ? 18.710 -0.835 -27.966 1.00 76.06 88 GLY A N 1
ATOM 674 C CA . GLY A 1 88 ? 18.090 -1.266 -29.219 1.00 76.06 88 GLY A CA 1
ATOM 675 C C . GLY A 1 88 ? 18.497 -0.404 -30.417 1.00 76.06 88 GLY A C 1
ATOM 676 O O . GLY A 1 88 ? 18.855 -0.939 -31.472 1.00 76.06 88 GLY A O 1
ATOM 677 N N . GLU A 1 89 ? 18.499 0.919 -30.247 1.00 78.75 89 GLU A N 1
ATOM 678 C CA . GLU A 1 89 ? 18.971 1.880 -31.250 1.00 78.75 89 GLU A CA 1
ATOM 679 C C . GLU A 1 89 ? 20.460 1.694 -31.552 1.00 78.75 89 GLU A C 1
ATOM 681 O O . GLU A 1 89 ? 20.851 1.624 -32.721 1.00 78.75 89 GLU A O 1
ATOM 686 N N . SER A 1 90 ? 21.283 1.516 -30.515 1.00 75.19 90 SER A N 1
ATOM 687 C CA . SER A 1 90 ? 22.723 1.280 -30.665 1.00 75.19 90 SER A CA 1
ATOM 688 C C . SER A 1 90 ? 23.004 -0.026 -31.418 1.00 75.19 90 SER A C 1
ATOM 690 O O . SER A 1 90 ? 23.767 -0.040 -32.385 1.00 75.19 90 SER A O 1
ATOM 692 N N . ALA A 1 91 ? 22.332 -1.121 -31.052 1.00 77.75 91 ALA A N 1
ATOM 693 C CA . ALA A 1 91 ? 22.456 -2.410 -31.732 1.00 77.75 91 ALA A CA 1
ATOM 694 C C . ALA A 1 91 ? 21.947 -2.358 -33.183 1.00 77.75 91 ALA A C 1
ATOM 696 O O . ALA A 1 91 ? 22.483 -3.031 -34.067 1.00 77.75 91 ALA A O 1
ATOM 697 N N . ALA A 1 92 ? 20.906 -1.571 -33.465 1.00 80.00 92 ALA A N 1
ATOM 698 C CA . ALA A 1 92 ? 20.448 -1.324 -34.829 1.00 80.00 92 ALA A CA 1
ATOM 699 C C . ALA A 1 92 ? 21.476 -0.519 -35.643 1.00 80.00 92 ALA A C 1
ATOM 701 O O . ALA A 1 92 ? 21.744 -0.879 -36.789 1.00 80.00 92 ALA A O 1
ATOM 702 N N . GLY A 1 93 ? 22.083 0.515 -35.056 1.00 81.69 93 GLY A N 1
ATOM 703 C CA . GLY A 1 93 ? 23.145 1.309 -35.678 1.00 81.69 93 GLY A CA 1
ATOM 704 C C . GLY A 1 93 ? 24.382 0.476 -36.016 1.00 81.69 93 GLY A C 1
ATOM 705 O O . GLY A 1 93 ? 24.844 0.508 -37.155 1.00 81.69 93 GLY A O 1
ATOM 706 N N . ILE A 1 94 ? 24.854 -0.349 -35.074 1.00 78.12 94 ILE A N 1
ATOM 707 C CA . ILE A 1 94 ? 25.993 -1.259 -35.286 1.00 78.12 94 ILE A CA 1
ATOM 708 C C . ILE A 1 94 ? 25.692 -2.263 -36.404 1.00 78.12 94 ILE A C 1
ATOM 710 O O . ILE A 1 94 ? 26.523 -2.462 -37.287 1.00 78.12 94 ILE A O 1
ATOM 714 N N . ARG A 1 95 ? 24.493 -2.864 -36.426 1.00 78.94 95 ARG A N 1
ATOM 715 C CA . ARG A 1 95 ? 24.099 -3.791 -37.503 1.00 78.94 95 ARG A CA 1
ATOM 716 C C . ARG A 1 95 ? 24.081 -3.122 -38.874 1.00 78.94 95 ARG A C 1
ATOM 718 O O . ARG A 1 95 ? 24.545 -3.725 -39.833 1.00 78.94 95 ARG A O 1
ATOM 725 N N . ARG A 1 96 ? 23.579 -1.886 -38.973 1.00 76.31 96 ARG A N 1
ATOM 726 C CA . ARG A 1 96 ? 23.591 -1.121 -40.233 1.00 76.31 96 ARG A CA 1
ATOM 727 C C . ARG A 1 96 ? 25.013 -0.787 -40.682 1.00 76.31 96 ARG A C 1
ATOM 729 O O . ARG A 1 96 ? 25.300 -0.905 -41.864 1.00 76.31 96 ARG A O 1
ATOM 736 N N . ALA A 1 97 ? 25.891 -0.415 -39.751 1.00 80.62 97 ALA A N 1
ATOM 737 C CA . ALA A 1 97 ? 27.289 -0.116 -40.051 1.00 80.62 97 ALA A CA 1
ATOM 738 C C . ALA A 1 97 ? 28.085 -1.367 -40.472 1.00 80.62 97 ALA A C 1
ATOM 740 O O . ALA A 1 97 ? 28.912 -1.286 -41.371 1.00 80.62 97 ALA A O 1
ATOM 741 N N . GLY A 1 98 ? 27.805 -2.529 -39.871 1.00 67.31 98 GLY A N 1
ATOM 742 C CA . GLY A 1 98 ? 28.460 -3.798 -40.210 1.00 67.31 98 GLY A CA 1
ATOM 743 C C . GLY A 1 98 ? 27.985 -4.444 -41.518 1.00 67.31 98 GLY A C 1
ATOM 744 O O . GLY A 1 98 ? 28.707 -5.258 -42.075 1.00 67.31 98 GLY A O 1
ATOM 745 N N . TYR A 1 99 ? 26.802 -4.083 -42.026 1.00 57.88 99 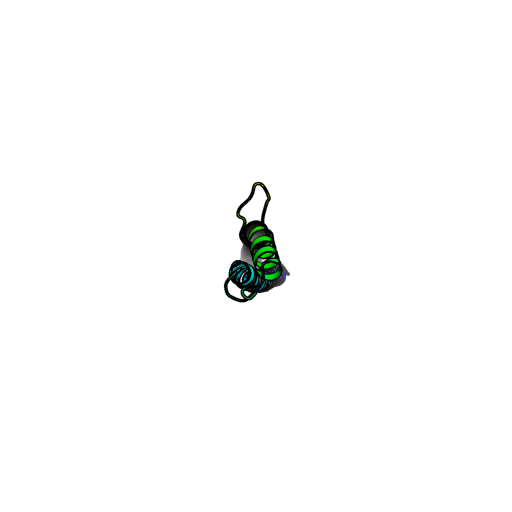TYR A N 1
ATOM 746 C CA . TYR A 1 99 ? 26.285 -4.555 -43.323 1.00 57.88 99 TYR A CA 1
ATOM 747 C C . TYR A 1 99 ? 26.716 -3.673 -44.513 1.00 57.88 99 TYR A C 1
ATOM 749 O O . TYR A 1 99 ? 26.313 -3.934 -45.644 1.00 57.88 99 TYR A O 1
ATOM 757 N N . GLY A 1 100 ? 27.481 -2.606 -44.253 1.00 57.19 100 GLY A N 1
ATOM 758 C CA . GLY A 1 100 ? 27.975 -1.656 -45.255 1.00 57.19 100 GLY A CA 1
ATOM 759 C C . GLY A 1 100 ? 29.482 -1.730 -45.522 1.00 57.19 100 GLY A C 1
ATOM 760 O O . GLY A 1 100 ? 30.011 -0.783 -46.100 1.00 57.19 100 GLY A O 1
ATOM 761 N N . ALA A 1 101 ? 30.159 -2.797 -45.079 1.00 46.50 101 ALA A N 1
ATOM 762 C CA . ALA A 1 101 ? 31.585 -3.057 -45.301 1.00 46.50 101 ALA A CA 1
ATOM 763 C C . ALA A 1 101 ? 31.795 -4.264 -46.223 1.00 46.50 101 ALA A C 1
ATOM 765 O O . ALA A 1 101 ? 31.068 -5.268 -46.041 1.00 46.50 101 ALA A O 1
#

Radius of gyration: 24.23 Å; chains: 1; bounding box: 49×23×76 Å

Foldseek 3Di:
DLLVLLVVLVVVLVVLVVVLVVLVVLLDLVPQDDDPVSSVSSVVSNCQRVRDDPDCHPNNVSVVSSVVSNVSSVVSVVVVVVVVVVVVVVVVVVVVVVVVD

Sequence (101 aa):
MAKQCADRCDAHVEELKKLQKQAELLGRTDGYGTLPSAMQLGEKFKQLAVGGGSYYDLLSNLRDRIAVATEMGDVFRKIGDRYGQAEGESAAGIRRAGYGA